Protein AF-A0A8J2JKK5-F1 (afdb_monomer_lite)

Secondary structure (DSSP, 8-state):
----PPPHHHHHHHHHHHHTHHHHTT-GGGT-HHHHHHHHHHTTT-HHHHHHHHHHTT-

Radius of gyration: 11.62 Å; chains: 1; bounding box: 24×34×28 Å

Structure (mmCIF, N/CA/C/O backbone):
data_AF-A0A8J2JKK5-F1
#
_entry.id   AF-A0A8J2JKK5-F1
#
loop_
_atom_site.group_PDB
_atom_site.id
_atom_site.type_symbol
_atom_site.label_atom_id
_atom_site.label_alt_id
_atom_site.label_comp_id
_atom_site.label_asym_id
_atom_site.label_entity_id
_atom_site.label_seq_id
_atom_site.pdbx_PDB_ins_code
_atom_site.Cartn_x
_atom_site.Cartn_y
_atom_site.Cartn_z
_atom_site.occupancy
_atom_site.B_iso_or_equiv
_atom_site.auth_seq_id
_atom_site.auth_comp_id
_atom_site.auth_asym_id
_atom_site.auth_atom_id
_atom_site.pdbx_PDB_model_num
ATOM 1 N N . MET A 1 1 ? 3.368 25.033 13.520 1.00 44.12 1 MET A N 1
ATOM 2 C CA . MET A 1 1 ? 3.509 23.938 12.535 1.00 44.12 1 MET A CA 1
ATOM 3 C C . MET A 1 1 ? 2.775 22.741 13.119 1.00 44.12 1 MET A C 1
ATOM 5 O O . MET A 1 1 ? 2.886 22.545 14.318 1.00 44.12 1 MET A O 1
ATOM 9 N N . ALA A 1 2 ? 1.891 22.100 12.354 1.00 52.34 2 ALA A N 1
ATOM 10 C CA . ALA A 1 2 ? 0.850 21.216 12.884 1.00 52.34 2 ALA A CA 1
ATOM 11 C C . ALA A 1 2 ? 1.424 19.965 13.577 1.00 52.34 2 ALA A C 1
ATOM 13 O O . ALA A 1 2 ? 1.949 19.080 12.911 1.00 52.34 2 ALA A O 1
ATOM 14 N N . ASP A 1 3 ? 1.266 19.891 14.898 1.00 56.66 3 ASP A N 1
ATOM 15 C CA . ASP A 1 3 ? 1.439 18.679 15.703 1.00 56.66 3 ASP A CA 1
ATOM 16 C C . ASP A 1 3 ? 0.165 17.831 15.560 1.00 56.66 3 ASP A C 1
ATOM 18 O O .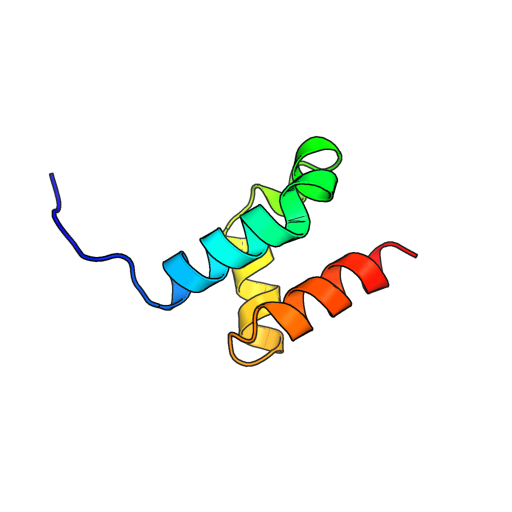 ASP A 1 3 ? -0.746 17.859 16.387 1.00 56.66 3 ASP A O 1
ATOM 22 N N . ARG A 1 4 ? 0.009 17.190 14.398 1.00 73.50 4 ARG A N 1
ATOM 23 C CA . ARG A 1 4 ? -1.079 16.242 14.149 1.00 73.50 4 ARG A CA 1
ATOM 24 C C . ARG A 1 4 ? -0.473 14.851 14.085 1.00 73.50 4 ARG A C 1
ATOM 26 O O . ARG A 1 4 ? 0.396 14.601 13.256 1.00 73.50 4 ARG A O 1
ATOM 33 N N . ALA A 1 5 ? -0.978 13.950 14.925 1.00 78.25 5 ALA A N 1
ATOM 34 C CA . ALA A 1 5 ? -0.641 12.536 14.850 1.00 78.25 5 ALA A CA 1
ATOM 35 C C . ALA A 1 5 ? -0.876 12.003 13.421 1.00 78.25 5 ALA A C 1
ATOM 37 O O . ALA A 1 5 ? -1.903 12.345 12.813 1.00 78.25 5 ALA A O 1
ATOM 38 N N . PRO A 1 6 ? 0.043 11.178 12.887 1.00 80.56 6 PRO A N 1
ATOM 39 C CA . PRO A 1 6 ? -0.083 10.642 11.542 1.00 80.56 6 PRO A CA 1
ATOM 40 C C . PRO A 1 6 ? -1.396 9.879 11.416 1.00 80.56 6 PRO A C 1
ATOM 42 O O . PRO A 1 6 ? -1.811 9.142 12.318 1.00 80.56 6 PRO A O 1
ATOM 45 N N . THR A 1 7 ? -2.086 10.074 10.297 1.00 88.12 7 THR A N 1
ATOM 46 C CA . THR A 1 7 ? -3.316 9.325 10.046 1.00 88.12 7 THR A CA 1
ATOM 47 C C . THR A 1 7 ? -3.008 7.834 9.8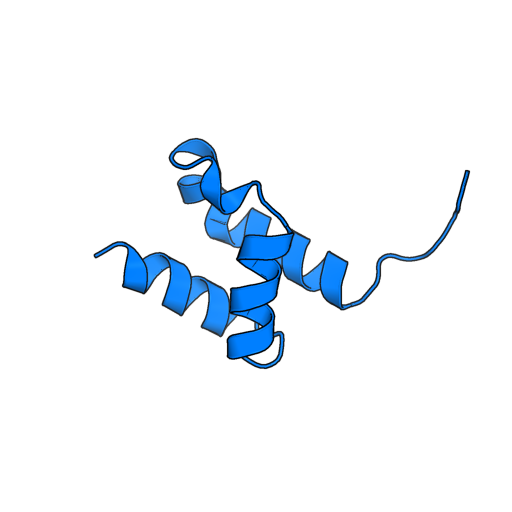74 1.00 88.12 7 THR A C 1
ATOM 49 O O . THR A 1 7 ? -1.908 7.475 9.450 1.00 88.12 7 THR A O 1
ATOM 52 N N . PRO A 1 8 ? -3.971 6.929 10.133 1.00 87.50 8 PRO A N 1
ATOM 53 C CA . PRO A 1 8 ? -3.776 5.500 9.873 1.00 87.50 8 PRO A CA 1
ATOM 54 C C . PRO A 1 8 ? -3.392 5.213 8.411 1.00 87.50 8 PRO A C 1
ATOM 56 O O . PRO A 1 8 ? -2.668 4.260 8.141 1.00 87.50 8 PRO A O 1
ATOM 59 N N . ALA A 1 9 ? -3.820 6.065 7.473 1.00 86.88 9 ALA A N 1
ATOM 60 C CA . ALA A 1 9 ? -3.413 5.990 6.076 1.00 86.88 9 ALA A CA 1
ATOM 61 C C . ALA A 1 9 ? -1.921 6.308 5.885 1.00 86.88 9 ALA A C 1
ATOM 63 O O . ALA A 1 9 ? -1.229 5.557 5.206 1.00 86.88 9 ALA A O 1
ATOM 64 N N . GLU A 1 10 ? -1.418 7.379 6.500 1.00 88.12 10 GLU A N 1
ATOM 65 C CA . GLU A 1 10 ? 0.000 7.756 6.430 1.00 88.12 10 GLU A CA 1
ATOM 66 C C . GLU A 1 10 ? 0.901 6.714 7.095 1.00 88.12 10 GLU A C 1
ATOM 68 O O . GLU A 1 10 ? 1.929 6.349 6.532 1.00 88.12 10 GLU A O 1
ATOM 73 N N . LEU A 1 11 ? 0.477 6.156 8.233 1.00 90.94 11 LEU A N 1
ATOM 74 C CA . LEU A 1 11 ? 1.169 5.041 8.885 1.00 90.94 11 LEU A CA 1
ATOM 75 C C . LEU A 1 11 ? 1.234 3.796 7.993 1.00 90.94 11 LEU A C 1
ATOM 77 O O . LEU A 1 11 ? 2.259 3.117 7.948 1.00 90.94 11 LEU A O 1
ATOM 81 N N . ALA A 1 12 ? 0.148 3.474 7.289 1.00 91.06 12 ALA A N 1
ATOM 82 C CA . ALA A 1 12 ? 0.128 2.352 6.356 1.00 91.06 12 ALA A CA 1
ATOM 83 C C . ALA A 1 12 ? 1.016 2.614 5.129 1.00 91.06 12 ALA A C 1
ATOM 85 O O . ALA A 1 12 ? 1.692 1.699 4.662 1.00 91.06 12 ALA A O 1
ATOM 86 N N . ILE A 1 13 ? 1.056 3.856 4.631 1.00 91.06 13 ILE A N 1
ATOM 87 C CA 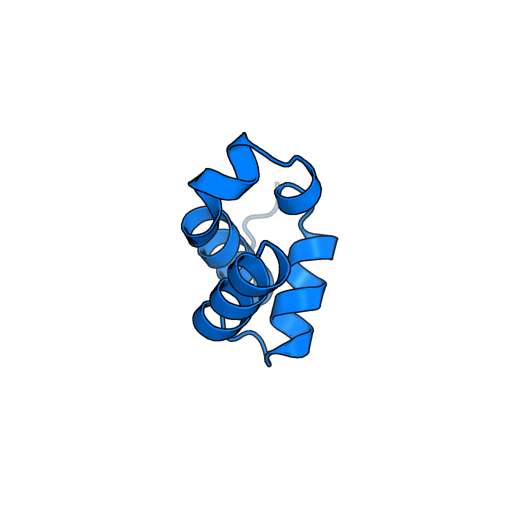. ILE A 1 13 ? 1.951 4.253 3.538 1.00 91.06 13 ILE A CA 1
ATOM 88 C C . ILE A 1 13 ? 3.412 4.150 3.973 1.00 91.06 13 ILE A C 1
ATOM 90 O O . ILE A 1 13 ? 4.200 3.556 3.248 1.00 91.06 13 ILE A O 1
ATOM 94 N N . GLN A 1 14 ? 3.776 4.663 5.151 1.00 90.50 14 GLN A N 1
ATOM 95 C CA . GLN A 1 14 ? 5.145 4.566 5.663 1.00 90.50 14 GLN A CA 1
ATOM 96 C C . GLN A 1 14 ? 5.593 3.111 5.820 1.00 90.50 14 GLN A C 1
ATOM 98 O O . GLN A 1 14 ? 6.670 2.755 5.350 1.00 90.50 14 GLN A O 1
ATOM 103 N N . GLN A 1 15 ? 4.744 2.253 6.393 1.00 91.88 15 GLN A N 1
ATOM 104 C CA . GLN A 1 15 ? 5.037 0.821 6.501 1.00 91.88 15 GLN A CA 1
ATOM 105 C C . GLN A 1 15 ? 5.191 0.157 5.128 1.00 91.88 15 GLN A C 1
ATOM 107 O O . GLN A 1 15 ? 6.077 -0.673 4.942 1.00 91.88 15 GLN A O 1
ATOM 112 N N . LEU A 1 16 ? 4.357 0.525 4.149 1.00 90.62 16 LEU A N 1
ATOM 113 C CA . LEU A 1 16 ? 4.467 -0.010 2.794 1.00 90.62 16 LEU A CA 1
ATOM 114 C C . LEU A 1 16 ? 5.728 0.500 2.077 1.00 90.62 16 LEU A C 1
ATOM 116 O O . LEU A 1 16 ? 6.382 -0.285 1.400 1.00 90.62 16 LEU A O 1
ATOM 120 N N . LYS A 1 17 ? 6.101 1.775 2.251 1.00 89.25 17 LYS A N 1
ATOM 121 C CA . LYS A 1 17 ? 7.359 2.346 1.737 1.00 89.25 17 LYS A CA 1
ATOM 122 C C . LYS A 1 17 ? 8.566 1.615 2.301 1.00 89.25 17 LYS A C 1
ATOM 124 O O . LYS A 1 17 ? 9.467 1.271 1.548 1.00 89.25 17 LYS A O 1
ATOM 129 N N . GLU A 1 18 ? 8.566 1.351 3.603 1.00 90.50 18 GLU A N 1
ATOM 130 C CA . GLU A 1 18 ? 9.646 0.615 4.257 1.00 90.50 18 GLU A CA 1
ATOM 131 C C . GLU A 1 18 ? 9.724 -0.835 3.755 1.00 90.50 18 GLU A C 1
ATOM 133 O O . GLU A 1 18 ? 10.802 -1.303 3.394 1.00 90.50 18 GLU A O 1
ATOM 138 N N . ALA A 1 19 ? 8.583 -1.518 3.616 1.00 89.31 19 ALA A N 1
ATOM 139 C CA . ALA A 1 19 ? 8.519 -2.880 3.076 1.00 89.31 19 ALA A CA 1
ATOM 140 C C . ALA A 1 19 ? 8.933 -2.978 1.593 1.00 89.31 19 ALA A C 1
ATOM 142 O O . ALA A 1 19 ? 9.371 -4.036 1.131 1.00 89.31 19 ALA A O 1
ATOM 143 N N . LEU A 1 20 ? 8.783 -1.884 0.842 1.00 87.56 20 LEU A N 1
ATOM 144 C CA . LEU A 1 20 ? 9.157 -1.764 -0.567 1.00 87.56 20 LEU A CA 1
ATOM 145 C C . LEU A 1 20 ? 10.441 -0.953 -0.768 1.00 87.56 20 LEU A C 1
ATOM 147 O O . LEU A 1 20 ? 10.704 -0.554 -1.897 1.00 87.56 20 LEU A O 1
ATOM 151 N N . LYS A 1 21 ? 11.249 -0.713 0.272 1.00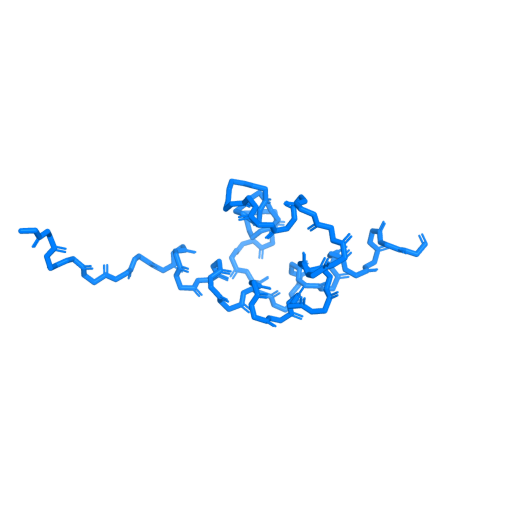 86.62 21 LYS A N 1
ATOM 152 C CA . LYS A 1 21 ? 12.435 0.154 0.185 1.00 86.62 21 LYS A CA 1
ATOM 153 C C . LYS A 1 21 ? 13.384 -0.253 -0.949 1.00 86.62 21 LYS A C 1
ATOM 155 O O . LYS A 1 21 ? 13.764 0.597 -1.747 1.00 86.62 21 LYS A O 1
ATOM 160 N N . ASP A 1 22 ? 13.645 -1.552 -1.102 1.00 85.69 22 ASP A N 1
ATOM 161 C CA . ASP A 1 22 ? 14.430 -2.100 -2.218 1.00 85.69 22 ASP A CA 1
ATOM 162 C C . ASP A 1 22 ? 13.860 -1.752 -3.605 1.00 85.69 22 ASP A C 1
ATOM 164 O O . ASP A 1 22 ? 14.602 -1.614 -4.571 1.00 85.69 22 ASP A O 1
ATOM 168 N N . LEU A 1 23 ? 12.537 -1.616 -3.728 1.00 81.31 23 LEU A N 1
ATOM 169 C CA . LEU A 1 23 ? 11.876 -1.230 -4.976 1.00 81.31 23 LEU A CA 1
ATOM 170 C C . LEU A 1 23 ? 11.812 0.290 -5.144 1.00 81.31 23 LEU A C 1
ATOM 172 O O . LEU A 1 23 ? 11.920 0.763 -6.271 1.00 81.31 23 LEU A O 1
ATOM 176 N N . VAL A 1 24 ? 11.680 1.048 -4.051 1.00 75.31 24 VAL A N 1
ATOM 177 C CA . VAL A 1 24 ? 11.719 2.521 -4.041 1.00 75.31 24 VAL A CA 1
ATOM 178 C C . VAL A 1 24 ? 13.054 3.028 -4.583 1.00 75.31 24 VAL A C 1
ATOM 180 O O . VAL A 1 24 ? 13.070 3.922 -5.424 1.00 75.31 24 VAL A O 1
ATOM 183 N N . GLU A 1 25 ? 14.170 2.417 -4.179 1.00 73.50 25 GLU A N 1
ATOM 184 C CA . GLU A 1 25 ? 15.504 2.804 -4.665 1.00 73.50 25 GLU A CA 1
ATOM 185 C C . GLU A 1 25 ? 15.690 2.548 -6.172 1.00 73.50 25 GLU A C 1
ATOM 187 O O . GLU A 1 25 ? 16.472 3.232 -6.834 1.00 73.50 25 GLU A O 1
ATOM 192 N N . VAL A 1 26 ? 14.939 1.600 -6.741 1.00 75.94 26 VAL A N 1
ATOM 193 C CA . VAL A 1 26 ? 15.021 1.220 -8.162 1.00 75.94 26 VAL A CA 1
ATOM 194 C C . VAL A 1 26 ? 13.966 1.939 -9.015 1.00 75.94 26 VAL A C 1
ATOM 196 O O . VAL A 1 26 ? 14.155 2.128 -10.219 1.00 75.94 26 VAL A O 1
ATOM 199 N N . ARG A 1 27 ? 12.836 2.343 -8.424 1.00 71.25 27 ARG A N 1
ATOM 200 C CA . ARG A 1 27 ? 11.657 2.870 -9.126 1.00 71.25 27 ARG A CA 1
ATOM 201 C C . ARG A 1 27 ? 11.064 4.053 -8.364 1.00 71.25 27 ARG A C 1
ATOM 203 O O . ARG A 1 27 ? 10.432 3.888 -7.322 1.00 71.25 27 ARG A O 1
ATOM 210 N N . ARG A 1 28 ? 11.145 5.232 -8.983 1.00 75.25 28 ARG A N 1
ATOM 211 C CA . ARG A 1 28 ? 10.551 6.475 -8.460 1.00 75.25 28 ARG A CA 1
ATOM 212 C C . ARG A 1 28 ? 9.030 6.413 -8.294 1.00 75.25 28 ARG A C 1
ATOM 214 O O . ARG A 1 28 ? 8.482 7.172 -7.507 1.00 75.25 28 ARG A O 1
ATOM 221 N N . ASP A 1 29 ? 8.341 5.499 -8.982 1.00 73.88 29 ASP A N 1
ATOM 222 C CA . ASP A 1 29 ? 6.888 5.316 -8.847 1.00 73.88 29 ASP A CA 1
ATOM 223 C C . ASP A 1 29 ? 6.460 4.921 -7.419 1.00 73.88 29 ASP A C 1
ATOM 225 O O . ASP A 1 29 ? 5.340 5.223 -7.011 1.00 73.88 29 ASP A O 1
ATOM 229 N N . PHE A 1 30 ? 7.343 4.292 -6.629 1.00 75.56 30 PHE A N 1
ATOM 230 C CA . PHE A 1 30 ? 7.067 3.946 -5.225 1.00 75.56 30 PHE A CA 1
ATOM 231 C C . PHE A 1 30 ? 7.384 5.062 -4.230 1.00 75.56 30 PHE A C 1
ATOM 233 O O . PHE A 1 30 ? 7.061 4.930 -3.049 1.00 75.56 30 PHE A O 1
ATOM 240 N N . GLU A 1 31 ? 7.984 6.168 -4.672 1.00 78.50 31 GLU A N 1
ATOM 241 C CA . GLU A 1 31 ? 8.093 7.366 -3.833 1.00 78.50 31 GLU A CA 1
ATOM 242 C C . GLU A 1 31 ? 6.750 8.101 -3.727 1.00 78.50 31 GLU A C 1
ATOM 244 O O . GLU A 1 31 ? 6.511 8.794 -2.733 1.00 78.50 31 GLU A O 1
ATOM 249 N N . ASP A 1 32 ? 5.856 7.916 -4.703 1.00 85.38 32 ASP A N 1
ATOM 250 C CA . ASP A 1 32 ? 4.574 8.608 -4.766 1.00 85.38 32 ASP A CA 1
ATOM 251 C C . ASP A 1 32 ? 3.549 8.025 -3.774 1.00 85.38 32 ASP A C 1
ATOM 253 O O . ASP A 1 32 ? 3.076 6.888 -3.885 1.00 85.38 32 ASP A O 1
ATOM 257 N N . ASP A 1 33 ? 3.176 8.836 -2.782 1.00 86.81 33 ASP A N 1
ATOM 258 C CA . ASP A 1 33 ? 2.232 8.438 -1.736 1.00 86.81 33 ASP A CA 1
ATOM 259 C C . ASP A 1 33 ? 0.835 8.136 -2.294 1.00 86.81 33 ASP A C 1
ATOM 261 O O . ASP A 1 33 ? 0.155 7.238 -1.792 1.00 86.81 33 ASP A O 1
ATOM 265 N N . LEU A 1 34 ? 0.392 8.843 -3.343 1.00 86.81 34 LEU A N 1
ATOM 266 C CA . LEU A 1 34 ? -0.913 8.597 -3.967 1.00 86.81 34 LEU A CA 1
ATOM 267 C C . LEU A 1 34 ? -0.934 7.236 -4.668 1.00 86.81 34 LEU A C 1
ATOM 269 O O . LEU A 1 34 ? -1.959 6.545 -4.627 1.00 86.81 34 LEU A O 1
ATOM 273 N N . PHE A 1 35 ? 0.179 6.837 -5.282 1.00 86.56 35 PHE A N 1
ATOM 274 C CA . PHE A 1 35 ? 0.337 5.529 -5.903 1.00 86.56 35 PHE A CA 1
ATOM 275 C C . PHE A 1 35 ? 0.251 4.399 -4.869 1.00 86.56 35 PHE A C 1
ATOM 277 O O . PHE A 1 35 ? -0.575 3.491 -5.009 1.00 86.56 35 PHE A O 1
ATOM 284 N N . LEU A 1 36 ? 0.997 4.504 -3.768 1.00 87.88 36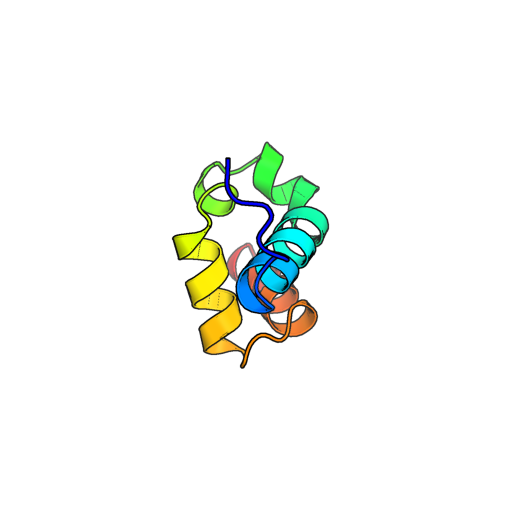 LEU A N 1
ATOM 285 C CA . LEU A 1 36 ? 0.945 3.534 -2.667 1.00 87.88 36 LEU A CA 1
ATOM 286 C C . LEU A 1 36 ? -0.426 3.488 -1.986 1.00 87.88 36 LEU A C 1
ATOM 288 O O . LEU A 1 36 ? -0.947 2.411 -1.676 1.00 87.88 36 LEU A O 1
ATOM 292 N N . LEU A 1 37 ? -1.064 4.648 -1.816 1.00 90.12 37 LEU A N 1
ATOM 293 C CA . LEU A 1 37 ? -2.408 4.742 -1.256 1.00 90.12 37 LEU A CA 1
ATOM 294 C C . LEU A 1 37 ? -3.433 3.988 -2.116 1.00 90.12 37 LEU A C 1
ATOM 296 O O . LEU A 1 37 ? -4.352 3.381 -1.565 1.00 90.12 37 LEU A O 1
ATOM 300 N N . ARG A 1 38 ? -3.305 3.987 -3.453 1.00 89.81 38 ARG A N 1
ATOM 301 C CA . ARG A 1 38 ? -4.205 3.212 -4.333 1.00 89.81 38 ARG A CA 1
ATOM 302 C C . ARG A 1 38 ? -4.119 1.718 -4.043 1.00 89.81 38 ARG A C 1
ATOM 304 O O . ARG A 1 38 ? -5.150 1.048 -4.003 1.00 89.81 38 ARG A O 1
ATOM 311 N N . TRP A 1 39 ? -2.918 1.205 -3.800 1.00 88.94 39 TRP A N 1
ATOM 312 C CA . TRP A 1 39 ? -2.700 -0.216 -3.523 1.00 88.94 39 TRP A CA 1
ATOM 313 C C . TRP A 1 39 ? -3.194 -0.609 -2.138 1.00 88.94 39 TRP A C 1
ATOM 315 O O . TRP A 1 39 ? -3.881 -1.621 -1.990 1.00 88.94 39 TRP A O 1
ATOM 325 N N . LEU A 1 40 ? -2.943 0.247 -1.147 1.00 91.62 40 LEU A N 1
ATOM 326 C CA . LEU A 1 40 ? -3.509 0.100 0.189 1.00 91.62 40 LEU A CA 1
ATOM 327 C C . LEU A 1 40 ? -5.039 0.116 0.137 1.00 91.62 40 LEU A C 1
ATOM 329 O O . LEU A 1 40 ? -5.673 -0.792 0.667 1.00 91.62 40 LEU A O 1
ATOM 333 N N . LYS A 1 41 ? -5.660 1.070 -0.570 1.00 91.31 41 LYS A N 1
ATOM 334 C CA . LYS A 1 41 ? -7.124 1.115 -0.747 1.00 91.31 41 LYS A CA 1
ATOM 335 C C . LYS A 1 41 ? -7.667 -0.149 -1.414 1.00 91.31 41 LYS A C 1
ATOM 337 O O . LYS A 1 41 ? -8.657 -0.699 -0.941 1.00 91.31 41 LYS A O 1
ATOM 342 N N . ALA A 1 42 ? -6.996 -0.659 -2.446 1.00 92.00 42 ALA A N 1
ATOM 343 C CA . ALA A 1 42 ? -7.391 -1.892 -3.130 1.00 92.00 42 ALA A CA 1
ATOM 344 C C . ALA A 1 42 ? -7.304 -3.153 -2.246 1.00 92.00 42 ALA A C 1
ATOM 346 O O . ALA A 1 42 ? -7.830 -4.207 -2.616 1.00 92.00 42 ALA A O 1
ATOM 347 N N . ARG A 1 43 ? -6.619 -3.074 -1.098 1.00 93.12 43 ARG A N 1
ATOM 348 C CA . ARG A 1 43 ? -6.436 -4.170 -0.136 1.00 93.12 43 ARG A CA 1
ATOM 349 C C . ARG A 1 43 ? -6.955 -3.833 1.260 1.00 93.12 43 ARG A C 1
ATOM 351 O O . ARG A 1 43 ? -6.578 -4.498 2.217 1.00 93.12 43 ARG A O 1
ATOM 358 N N . ASN A 1 44 ? -7.850 -2.851 1.371 1.00 90.25 44 ASN A N 1
ATOM 359 C CA . ASN A 1 44 ? -8.466 -2.440 2.635 1.00 90.25 44 ASN A CA 1
ATOM 360 C C . ASN A 1 44 ? -7.438 -2.008 3.705 1.00 90.25 44 ASN A C 1
ATOM 362 O O . ASN A 1 44 ? -7.534 -2.389 4.865 1.00 90.25 44 ASN A O 1
ATOM 366 N N . MET A 1 45 ? -6.426 -1.246 3.280 1.00 88.94 45 MET A N 1
ATOM 367 C CA . MET A 1 45 ? -5.273 -0.792 4.072 1.00 88.94 45 MET A CA 1
ATOM 368 C C . MET A 1 45 ? -4.379 -1.912 4.634 1.00 88.94 45 MET A C 1
ATOM 370 O O . MET A 1 45 ? -3.572 -1.675 5.529 1.00 88.94 45 MET A O 1
ATOM 374 N N . ASP A 1 46 ? -4.462 -3.125 4.084 1.00 92.19 46 ASP A N 1
ATOM 375 C CA . ASP A 1 46 ? -3.583 -4.236 4.449 1.00 92.19 46 ASP A CA 1
ATOM 376 C C . ASP A 1 46 ? -2.215 -4.098 3.762 1.00 92.19 46 ASP A C 1
ATOM 378 O O . ASP A 1 46 ? -2.071 -4.345 2.559 1.00 92.19 46 ASP A O 1
ATOM 382 N N . VAL A 1 47 ? -1.208 -3.702 4.545 1.00 91.56 47 VAL A N 1
ATOM 383 C CA . VAL A 1 47 ? 0.167 -3.469 4.075 1.00 91.56 47 VAL A CA 1
ATOM 384 C C . VAL A 1 47 ? 0.770 -4.732 3.458 1.00 91.56 47 VAL A C 1
ATOM 386 O O . VAL A 1 47 ? 1.322 -4.665 2.365 1.00 91.56 47 VAL A O 1
ATOM 389 N N . LYS A 1 48 ? 0.604 -5.904 4.085 1.00 91.38 48 LYS A N 1
ATOM 390 C CA . LYS A 1 48 ? 1.186 -7.167 3.592 1.00 91.38 48 LYS A CA 1
ATOM 391 C C . LYS A 1 48 ? 0.578 -7.591 2.258 1.00 91.38 48 LYS A C 1
ATOM 393 O O . LYS A 1 48 ? 1.281 -8.055 1.359 1.00 91.38 48 LYS A O 1
ATOM 398 N N . LYS A 1 49 ? -0.741 -7.443 2.100 1.00 92.44 49 LYS A N 1
ATOM 399 C CA . LYS A 1 49 ? -1.409 -7.735 0.822 1.00 92.44 49 LYS A CA 1
ATOM 400 C C . LYS A 1 49 ? -1.028 -6.731 -0.264 1.00 92.44 49 LYS A C 1
ATOM 402 O O . LYS A 1 49 ? -0.888 -7.139 -1.419 1.00 92.44 49 LYS A O 1
ATOM 407 N N . ALA A 1 50 ? -0.886 -5.452 0.085 1.00 91.94 50 ALA A N 1
ATOM 408 C CA . ALA A 1 50 ? -0.434 -4.419 -0.843 1.00 91.94 50 ALA A CA 1
ATOM 409 C C . ALA A 1 50 ? 1.014 -4.673 -1.292 1.00 91.94 50 ALA A C 1
ATOM 411 O O . ALA A 1 50 ? 1.287 -4.632 -2.486 1.00 91.94 50 ALA A O 1
ATOM 412 N N . GLU A 1 51 ? 1.904 -5.051 -0.375 1.00 91.25 51 GLU A N 1
ATOM 413 C CA .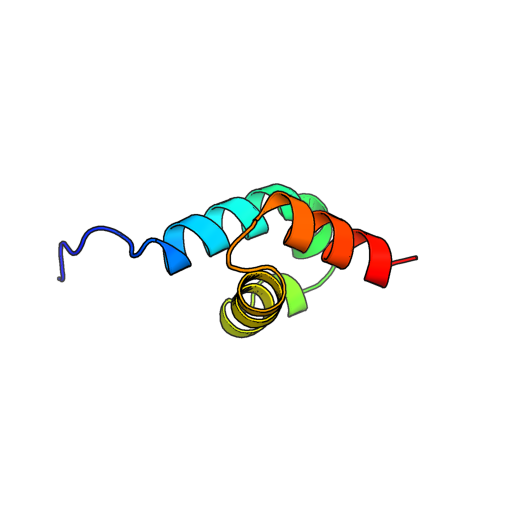 GLU A 1 51 ? 3.290 -5.428 -0.670 1.00 91.25 51 GLU A CA 1
ATOM 414 C C . GLU A 1 51 ? 3.371 -6.665 -1.578 1.00 91.25 51 GLU A C 1
ATOM 416 O O . GLU A 1 51 ? 4.093 -6.682 -2.573 1.00 91.25 51 GLU A O 1
ATOM 421 N N . LYS A 1 52 ? 2.584 -7.710 -1.301 1.00 90.94 52 LYS A N 1
ATOM 422 C CA . LYS A 1 52 ? 2.548 -8.892 -2.174 1.00 90.94 52 LYS A CA 1
ATOM 423 C C . LYS A 1 52 ? 2.064 -8.542 -3.582 1.00 90.94 52 LYS A C 1
ATOM 425 O O . LYS A 1 52 ? 2.581 -9.079 -4.557 1.00 90.94 52 LYS A O 1
ATOM 430 N N . MET A 1 53 ? 1.079 -7.650 -3.695 1.00 87.75 53 MET A N 1
ATOM 431 C CA . MET A 1 53 ? 0.612 -7.152 -4.989 1.00 87.75 53 MET A CA 1
ATOM 432 C C . MET A 1 53 ? 1.695 -6.335 -5.693 1.00 87.75 53 MET A C 1
ATOM 434 O O . MET A 1 53 ? 1.901 -6.537 -6.883 1.00 87.75 53 MET A O 1
ATOM 438 N N . ALA A 1 54 ? 2.413 -5.491 -4.952 1.00 86.00 54 ALA A N 1
ATOM 439 C CA . ALA A 1 54 ? 3.533 -4.705 -5.443 1.00 86.00 54 ALA A CA 1
ATOM 440 C C . ALA A 1 54 ? 4.609 -5.547 -6.100 1.00 86.00 54 ALA A C 1
ATOM 442 O O . ALA A 1 54 ? 4.961 -5.352 -7.260 1.00 86.00 54 ALA A O 1
ATOM 443 N N . ARG A 1 55 ? 5.094 -6.524 -5.337 1.00 85.88 55 ARG A N 1
ATOM 444 C CA . ARG A 1 55 ? 6.133 -7.450 -5.771 1.00 85.88 55 ARG A CA 1
ATOM 445 C C . ARG A 1 55 ? 5.622 -8.377 -6.879 1.00 85.88 55 ARG A C 1
ATOM 447 O O . ARG A 1 55 ? 6.379 -8.714 -7.776 1.00 85.88 55 ARG A O 1
ATOM 454 N N . GLY A 1 56 ? 4.340 -8.754 -6.853 1.00 84.44 56 GLY A N 1
ATOM 455 C CA . GLY A 1 56 ? 3.713 -9.598 -7.875 1.00 84.44 56 GLY A CA 1
ATOM 456 C C . GLY A 1 56 ? 3.458 -8.896 -9.213 1.00 84.44 56 GLY A C 1
ATOM 457 O O . GLY A 1 56 ? 3.519 -9.543 -10.248 1.00 84.44 56 GLY A O 1
ATOM 458 N N . TRP A 1 57 ? 3.218 -7.581 -9.213 1.00 72.44 57 TRP A N 1
ATOM 459 C CA . TRP A 1 57 ? 3.176 -6.761 -10.434 1.00 72.44 57 TRP A CA 1
ATOM 460 C C . TRP A 1 57 ? 4.555 -6.593 -11.088 1.00 72.44 57 TRP A C 1
ATOM 462 O O . TRP A 1 57 ? 4.652 -6.099 -12.208 1.00 72.44 57 TRP A O 1
ATOM 472 N N . HIS A 1 58 ? 5.617 -6.974 -10.379 1.00 60.16 58 HIS A N 1
ATOM 473 C CA . HIS A 1 58 ? 7.000 -6.837 -10.813 1.00 60.16 58 HIS A CA 1
ATOM 474 C C . HIS A 1 58 ? 7.627 -8.104 -11.404 1.00 60.16 58 HIS A C 1
ATOM 476 O O . HIS A 1 58 ? 8.822 -8.071 -11.695 1.00 60.16 58 HIS A O 1
ATOM 482 N N . HIS A 1 59 ? 6.854 -9.177 -11.601 1.00 49.38 59 HIS A N 1
ATOM 483 C CA . HIS A 1 59 ? 7.325 -10.427 -12.205 1.00 49.38 59 HIS A CA 1
ATOM 484 C C . HIS A 1 59 ? 6.822 -10.622 -13.641 1.00 49.38 59 HIS A C 1
ATOM 486 O O . HIS A 1 59 ? 5.744 -10.079 -13.970 1.00 49.38 59 HIS A O 1
#

Organism: NCBI:txid39272

Foldseek 3Di:
DDPDDDDLLRVLLVLLCVLCVVVVVVDVCSVDSVSLSVLCVVVVSDSVNSNVVVVVVVD

InterPro domains:
  IPR011074 CRAL/TRIO, N-terminal domain [PF03765] (12-53)
  IPR011074 CRAL/TRIO, N-terminal domain [SM01100] (32-57)

Sequence (59 aa):
MADRAPTPAELAIQQLKEALKDLVEVRRDFEDDLFLLRWLKARNMDVKKAEKMARGWHH

pLDDT: mean 83.2, std 11.22, range [44.12, 93.12]